Protein AF-A0A6M5Z6V8-F1 (afdb_monomer_lite)

Structure (mmCIF, N/CA/C/O backbone):
data_AF-A0A6M5Z6V8-F1
#
_entry.id   AF-A0A6M5Z6V8-F1
#
loop_
_atom_site.group_PDB
_atom_site.id
_atom_site.type_symbol
_atom_site.label_atom_id
_atom_site.label_alt_id
_atom_site.label_comp_id
_atom_site.label_asym_id
_atom_site.label_entity_id
_atom_site.label_seq_id
_atom_site.pdbx_PDB_ins_code
_atom_site.Cartn_x
_atom_site.Cartn_y
_atom_site.Cartn_z
_atom_site.occupancy
_atom_site.B_iso_or_equiv
_atom_site.auth_seq_id
_atom_site.auth_comp_id
_atom_site.auth_asym_id
_atom_site.auth_atom_id
_atom_site.pdbx_PDB_model_num
ATOM 1 N N . MET A 1 1 ? -12.551 23.964 15.555 1.00 52.28 1 MET A N 1
ATOM 2 C CA . MET A 1 1 ? -11.969 22.838 14.787 1.00 52.28 1 MET A CA 1
ATOM 3 C C . MET A 1 1 ? -12.098 21.562 15.613 1.00 52.28 1 MET A C 1
ATOM 5 O O . MET A 1 1 ? -11.663 21.562 16.757 1.00 52.28 1 MET A O 1
ATOM 9 N N . ALA A 1 2 ? -12.756 20.517 15.105 1.00 58.19 2 ALA A N 1
ATOM 10 C CA . ALA A 1 2 ? -12.961 19.274 15.855 1.00 58.19 2 ALA A CA 1
ATOM 11 C C . ALA A 1 2 ? -11.658 18.451 15.924 1.00 58.19 2 ALA A C 1
ATOM 13 O O . ALA A 1 2 ? -11.042 18.183 14.894 1.00 58.19 2 ALA A O 1
ATOM 14 N N . LYS A 1 3 ? -11.233 18.042 17.129 1.00 63.44 3 LYS A N 1
ATOM 15 C CA . LYS A 1 3 ? -10.062 17.166 17.320 1.00 63.44 3 LYS A CA 1
ATOM 16 C C . LYS A 1 3 ? -10.372 15.773 16.767 1.00 63.44 3 LYS A C 1
ATOM 18 O O . LYS A 1 3 ? -11.219 15.059 17.302 1.00 63.44 3 LYS A O 1
ATOM 23 N N . ARG A 1 4 ? -9.681 15.386 15.693 1.00 71.44 4 ARG A N 1
ATOM 24 C CA . ARG A 1 4 ? -9.769 14.051 15.090 1.00 71.44 4 ARG A CA 1
ATOM 25 C C . ARG A 1 4 ? -9.239 13.025 16.098 1.00 71.44 4 ARG A C 1
ATOM 27 O O . ARG A 1 4 ? -8.069 13.076 16.464 1.00 71.44 4 ARG A O 1
ATOM 34 N N . ARG A 1 5 ? -10.098 12.119 16.577 1.00 72.06 5 ARG A N 1
ATOM 35 C CA . ARG A 1 5 ? -9.682 11.024 17.466 1.00 72.06 5 ARG A CA 1
ATOM 36 C C . ARG A 1 5 ? -8.862 10.023 16.650 1.00 72.06 5 ARG A C 1
ATOM 38 O O . ARG A 1 5 ? -9.396 9.385 15.747 1.00 72.06 5 ARG A O 1
ATOM 45 N N . VAL A 1 6 ? -7.568 9.936 16.939 1.00 74.00 6 VAL A N 1
ATOM 46 C CA . VAL A 1 6 ? -6.676 8.899 16.406 1.00 74.00 6 VAL A CA 1
ATOM 47 C C . VAL A 1 6 ? -6.841 7.657 17.279 1.00 74.00 6 VAL A C 1
ATOM 49 O O . VAL A 1 6 ? -6.866 7.766 18.505 1.00 74.00 6 VAL A O 1
ATOM 52 N N . THR A 1 7 ? -7.006 6.487 16.666 1.00 79.81 7 THR A N 1
ATOM 53 C CA . THR A 1 7 ? -7.115 5.223 17.404 1.00 79.81 7 THR A CA 1
ATOM 54 C C . THR A 1 7 ? -5.761 4.914 18.056 1.00 79.81 7 THR A C 1
ATOM 56 O O . THR A 1 7 ? -4.737 5.017 17.372 1.00 79.81 7 THR A O 1
ATOM 59 N N . PRO A 1 8 ? -5.709 4.549 19.349 1.00 81.62 8 PRO A N 1
ATOM 60 C CA . PRO A 1 8 ? -4.455 4.164 19.991 1.00 81.62 8 PRO A CA 1
ATOM 61 C C . PRO A 1 8 ? -3.780 3.027 19.211 1.00 81.62 8 PRO A C 1
ATOM 63 O O . PRO A 1 8 ? -4.448 2.104 18.750 1.00 81.62 8 PRO A O 1
ATOM 66 N N . GLY A 1 9 ? -2.465 3.137 19.009 1.00 85.06 9 GLY A N 1
ATOM 67 C CA . GLY A 1 9 ? -1.683 2.196 18.198 1.00 85.06 9 GLY A CA 1
ATOM 68 C C . GLY A 1 9 ? -1.701 2.456 16.685 1.00 85.06 9 GLY A C 1
ATOM 69 O O . GLY A 1 9 ? -1.113 1.677 15.942 1.00 85.06 9 GLY A O 1
ATOM 70 N N . THR A 1 10 ? -2.336 3.533 16.204 1.00 83.75 10 THR A N 1
ATOM 71 C CA . THR A 1 10 ? -2.299 3.901 14.775 1.00 83.75 10 THR A CA 1
ATOM 72 C C . THR A 1 10 ? -1.306 5.029 14.495 1.00 83.75 10 THR A C 1
ATOM 74 O O . THR A 1 10 ? -1.292 6.044 15.188 1.00 83.75 10 THR A O 1
ATOM 77 N N . GLY A 1 11 ? -0.479 4.845 13.462 1.00 86.12 11 GLY A N 1
ATOM 78 C CA . GLY A 1 11 ? 0.392 5.877 12.895 1.00 86.12 11 GLY A CA 1
ATOM 79 C C . GLY A 1 11 ? -0.209 6.493 11.629 1.00 86.12 11 GLY A C 1
ATOM 80 O O . GLY A 1 11 ? -1.004 5.855 10.935 1.00 86.12 11 GLY A O 1
ATOM 81 N N . GLN A 1 12 ? 0.165 7.737 11.320 1.00 86.06 12 GLN A N 1
ATOM 82 C CA . GLN A 1 12 ? -0.157 8.353 10.032 1.00 86.06 12 GLN A CA 1
ATOM 83 C C . GLN A 1 12 ? 0.931 8.010 9.015 1.00 86.06 12 GLN A C 1
ATOM 85 O O . GLN A 1 12 ? 2.114 8.199 9.278 1.00 86.06 12 GLN A O 1
ATOM 90 N N . LEU A 1 13 ? 0.506 7.548 7.842 1.00 87.00 13 LEU A N 1
ATOM 91 C CA . LEU A 1 13 ? 1.373 7.275 6.707 1.00 87.00 13 LEU A CA 1
ATOM 92 C C . LEU A 1 13 ? 1.065 8.296 5.608 1.00 87.00 13 LEU A C 1
ATOM 94 O O . LEU A 1 13 ? -0.056 8.335 5.100 1.00 87.00 13 LEU A O 1
ATOM 98 N N . ASN A 1 14 ? 2.046 9.136 5.282 1.00 90.62 14 ASN A N 1
ATOM 99 C CA . ASN A 1 14 ? 1.974 10.082 4.170 1.00 90.62 14 ASN A CA 1
ATOM 100 C C . ASN A 1 14 ? 2.797 9.518 3.012 1.00 90.62 14 ASN A C 1
ATOM 102 O O . ASN A 1 14 ? 3.957 9.165 3.210 1.00 90.62 14 ASN A O 1
ATOM 106 N N . LEU A 1 15 ? 2.191 9.406 1.833 1.00 89.06 15 LEU A N 1
ATOM 107 C CA . LEU A 1 15 ? 2.815 8.838 0.641 1.00 89.06 15 LEU A CA 1
ATOM 108 C C . LEU A 1 15 ? 2.413 9.654 -0.578 1.00 89.06 15 LEU A C 1
ATOM 110 O O . LEU A 1 15 ? 1.276 10.122 -0.670 1.00 89.06 15 LEU A O 1
ATOM 114 N N . GLU A 1 16 ? 3.328 9.729 -1.530 1.00 94.00 16 GLU A N 1
ATOM 115 C CA . GLU A 1 16 ? 3.049 10.189 -2.881 1.00 94.00 16 GLU A CA 1
ATOM 116 C C . GLU A 1 16 ? 2.947 8.964 -3.786 1.00 94.00 16 GLU A C 1
ATOM 118 O O . GLU A 1 16 ? 3.790 8.068 -3.747 1.00 94.00 16 GLU A O 1
ATOM 123 N N . ILE A 1 17 ? 1.865 8.890 -4.555 1.00 92.94 17 ILE A N 1
ATOM 124 C CA . ILE A 1 17 ? 1.577 7.777 -5.458 1.00 92.94 17 ILE A CA 1
ATOM 125 C C . ILE A 1 17 ? 1.240 8.382 -6.814 1.00 92.94 17 ILE A C 1
ATOM 127 O O . ILE A 1 17 ? 0.524 9.382 -6.886 1.00 92.94 17 ILE A O 1
ATOM 131 N N . GLU A 1 18 ? 1.737 7.763 -7.882 1.00 96.94 18 GLU A N 1
ATOM 132 C CA . GLU A 1 18 ? 1.395 8.138 -9.250 1.00 96.94 18 GLU A CA 1
ATOM 133 C C . GLU A 1 18 ? -0.131 8.168 -9.447 1.00 96.94 18 GLU A C 1
ATOM 135 O O . GLU A 1 18 ? -0.857 7.265 -9.018 1.00 96.94 18 GLU A O 1
ATOM 140 N N . THR A 1 19 ? -0.628 9.207 -10.117 1.00 95.75 19 THR A N 1
ATOM 141 C CA . THR A 1 19 ? -2.066 9.460 -10.296 1.00 95.75 19 THR A CA 1
ATOM 142 C C . THR A 1 19 ? -2.780 8.309 -10.999 1.00 95.75 19 THR A C 1
ATOM 144 O O . THR A 1 19 ? -3.845 7.883 -10.556 1.00 95.75 19 THR A O 1
ATOM 147 N N . VAL A 1 20 ? -2.155 7.732 -12.028 1.00 97.19 20 VAL A N 1
ATOM 148 C CA . VAL A 1 20 ? -2.693 6.582 -12.770 1.00 97.19 20 VAL A CA 1
ATOM 149 C C . VAL A 1 20 ? -2.884 5.373 -11.852 1.00 97.19 20 VAL A C 1
ATOM 151 O O . VAL A 1 20 ? -3.905 4.683 -11.915 1.00 97.19 20 VAL A O 1
ATOM 154 N N . LEU A 1 21 ? -1.920 5.118 -10.965 1.00 95.69 21 LEU A N 1
ATOM 155 C CA . LEU A 1 21 ? -2.003 4.022 -10.006 1.00 95.69 21 LEU A CA 1
ATOM 156 C C . LEU A 1 21 ? -3.073 4.294 -8.942 1.00 95.69 21 LEU A C 1
ATOM 158 O O . LEU A 1 21 ? -3.814 3.382 -8.570 1.00 95.69 21 LEU A O 1
ATOM 162 N N . LEU A 1 22 ? -3.200 5.545 -8.494 1.00 94.56 22 LEU A N 1
ATOM 163 C CA . LEU A 1 22 ? -4.240 5.953 -7.553 1.00 94.56 22 LEU A CA 1
ATOM 164 C C . LEU A 1 22 ? -5.648 5.739 -8.128 1.00 94.56 22 LEU A C 1
ATOM 166 O O . LEU A 1 22 ? -6.534 5.269 -7.410 1.00 94.56 22 LEU A O 1
ATOM 170 N N . ASP A 1 23 ? -5.863 6.033 -9.408 1.00 96.50 23 ASP A N 1
ATOM 171 C CA . ASP A 1 23 ? -7.159 5.824 -10.060 1.00 96.50 23 ASP A CA 1
ATOM 172 C C . ASP A 1 23 ? -7.495 4.339 -10.217 1.00 96.50 23 ASP A C 1
ATOM 174 O O . ASP A 1 23 ? -8.625 3.926 -9.936 1.00 96.50 23 ASP A O 1
ATOM 178 N N . ARG A 1 24 ? -6.503 3.504 -10.544 1.00 95.88 24 ARG A N 1
ATOM 179 C CA . ARG A 1 24 ? -6.670 2.041 -10.536 1.00 95.88 24 ARG A CA 1
ATOM 180 C C . ARG A 1 24 ? -7.007 1.515 -9.143 1.00 95.88 24 ARG A C 1
ATOM 182 O O . ARG A 1 24 ? -7.907 0.693 -9.000 1.00 95.88 24 ARG A O 1
ATOM 189 N N . LEU A 1 25 ? -6.333 2.017 -8.110 1.00 94.56 25 LEU A N 1
ATOM 190 C CA . LEU A 1 25 ? -6.588 1.639 -6.720 1.00 94.56 25 LEU A CA 1
ATOM 191 C C . LEU A 1 25 ? -7.998 2.046 -6.263 1.00 94.56 25 LEU A C 1
ATOM 193 O O . LEU A 1 25 ? -8.665 1.297 -5.546 1.00 94.56 25 LEU A O 1
ATOM 197 N N . ARG A 1 26 ? -8.475 3.216 -6.703 1.00 94.69 26 ARG A N 1
ATOM 198 C CA . ARG A 1 26 ? -9.850 3.687 -6.468 1.00 94.69 26 ARG A CA 1
ATOM 199 C C . ARG A 1 26 ? -10.882 2.794 -7.143 1.00 94.69 26 ARG A C 1
ATOM 201 O O . ARG A 1 26 ? -11.867 2.446 -6.494 1.00 94.69 26 ARG A O 1
ATOM 208 N N . ALA A 1 27 ? -10.666 2.437 -8.409 1.00 95.69 27 ALA A N 1
ATOM 209 C CA . ALA A 1 27 ? -11.543 1.526 -9.139 1.00 95.69 27 ALA A CA 1
ATOM 210 C C . ALA A 1 27 ? -11.596 0.155 -8.449 1.00 95.69 27 ALA A C 1
ATOM 212 O O . ALA A 1 27 ? -12.674 -0.300 -8.082 1.00 95.69 27 ALA A O 1
ATOM 213 N N .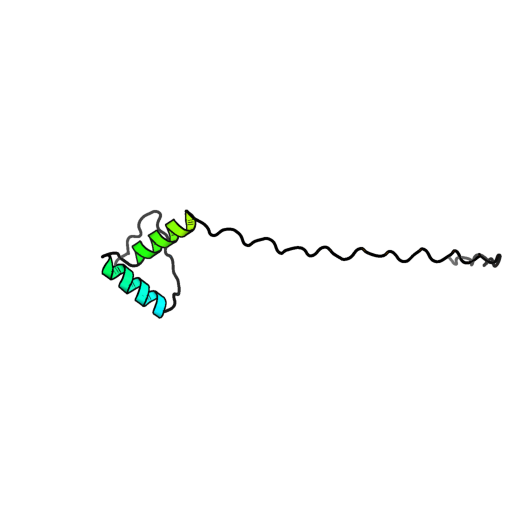 PHE A 1 28 ? -10.431 -0.413 -8.125 1.00 95.12 28 PHE A N 1
ATOM 214 C CA . PHE A 1 28 ? -10.324 -1.688 -7.415 1.00 95.12 28 PHE A CA 1
ATOM 215 C C . PHE A 1 28 ? -11.073 -1.692 -6.074 1.00 95.12 28 PHE A C 1
ATOM 217 O O . PHE A 1 28 ? -11.787 -2.643 -5.756 1.00 95.12 28 PHE A O 1
ATOM 224 N N . GLY A 1 29 ? -10.933 -0.625 -5.280 1.00 95.00 29 GLY A N 1
ATOM 225 C CA . GLY A 1 29 ? -11.671 -0.487 -4.024 1.00 95.00 29 GLY A CA 1
ATOM 226 C C . GLY A 1 29 ? -13.182 -0.401 -4.247 1.00 95.00 29 GLY A C 1
ATOM 227 O O . GLY A 1 29 ? -13.943 -1.071 -3.552 1.00 95.00 29 GLY A O 1
ATOM 228 N N . ARG A 1 30 ? -13.624 0.372 -5.248 1.00 94.75 30 ARG A N 1
ATOM 229 C CA . ARG A 1 30 ? -15.046 0.537 -5.582 1.00 94.75 30 ARG A CA 1
ATOM 230 C C . ARG A 1 30 ? -15.695 -0.785 -5.982 1.00 94.75 30 ARG A C 1
ATOM 232 O O . ARG A 1 30 ? -16.757 -1.097 -5.452 1.00 94.75 30 ARG A O 1
ATOM 239 N N . ASP A 1 31 ? -15.041 -1.561 -6.840 1.00 94.94 31 ASP A N 1
ATOM 240 C CA . ASP A 1 31 ? -15.569 -2.837 -7.340 1.00 94.94 31 ASP A CA 1
ATOM 241 C C . ASP A 1 31 ? -15.775 -3.861 -6.214 1.00 94.94 31 ASP A C 1
ATOM 243 O O . ASP A 1 31 ? -16.646 -4.724 -6.294 1.00 94.94 31 ASP A O 1
ATOM 247 N N . ARG A 1 32 ? -14.996 -3.745 -5.131 1.00 92.69 32 ARG A N 1
ATOM 248 C CA . ARG A 1 32 ? -15.039 -4.646 -3.969 1.00 92.69 32 ARG A CA 1
ATOM 249 C C . ARG A 1 32 ? -15.780 -4.055 -2.764 1.00 92.69 32 ARG A C 1
ATOM 251 O O . ARG A 1 32 ? -15.870 -4.710 -1.731 1.00 92.69 32 ARG A O 1
ATOM 258 N N . GLY A 1 33 ? -16.289 -2.824 -2.865 1.00 93.56 33 GLY A N 1
ATOM 259 C CA . GLY A 1 33 ? -16.901 -2.105 -1.740 1.00 93.56 33 GLY A CA 1
ATOM 260 C C . GLY A 1 33 ? -15.920 -1.765 -0.606 1.00 93.56 33 GLY A C 1
ATOM 261 O O . GLY A 1 33 ? -16.337 -1.480 0.517 1.00 93.56 33 GLY A O 1
ATOM 262 N N . GLU A 1 34 ? -14.614 -1.787 -0.877 1.00 93.12 34 GLU A N 1
ATOM 263 C CA . GLU A 1 34 ? -13.551 -1.560 0.101 1.00 93.12 34 GLU A CA 1
ATOM 264 C C . GLU A 1 34 ? -13.011 -0.121 0.021 1.00 93.12 34 GLU A C 1
ATOM 266 O O . GLU A 1 34 ? -12.888 0.491 -1.042 1.00 93.12 34 GLU A O 1
ATOM 271 N N . LYS A 1 35 ? -12.625 0.444 1.171 1.00 92.50 35 LYS A N 1
ATOM 272 C CA . LYS A 1 35 ? -11.943 1.747 1.211 1.00 92.50 35 LYS A CA 1
ATOM 273 C C . LYS A 1 35 ? -10.484 1.583 0.795 1.00 92.50 35 LYS A C 1
ATOM 275 O O . LYS A 1 35 ? -9.831 0.640 1.226 1.00 92.50 35 LYS A O 1
ATOM 280 N N . ILE A 1 36 ? -9.932 2.583 0.103 1.00 91.38 36 ILE A N 1
ATOM 281 C CA . ILE A 1 36 ? -8.510 2.632 -0.301 1.00 91.38 36 ILE A CA 1
ATOM 282 C C . ILE A 1 36 ? -7.573 2.290 0.864 1.00 91.38 36 ILE A C 1
ATOM 284 O O . ILE A 1 36 ? -6.668 1.482 0.709 1.00 91.38 36 ILE A O 1
ATOM 288 N N . ARG A 1 37 ? -7.828 2.856 2.054 1.00 90.00 37 ARG A N 1
ATOM 289 C CA . ARG A 1 37 ? -7.045 2.566 3.265 1.00 90.00 37 ARG A CA 1
ATOM 290 C C . ARG A 1 37 ? -6.972 1.065 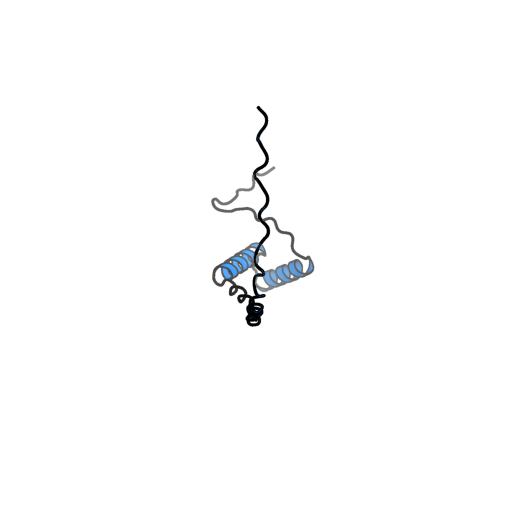3.563 1.00 90.00 37 ARG A C 1
ATOM 292 O O . ARG A 1 37 ? -5.896 0.574 3.866 1.00 90.00 37 ARG A O 1
ATOM 299 N N . HIS A 1 38 ? -8.100 0.363 3.474 1.00 91.69 38 HIS A N 1
ATOM 300 C CA . HIS A 1 38 ? -8.166 -1.069 3.753 1.00 91.69 38 HIS A CA 1
ATOM 301 C C . HIS A 1 38 ? -7.395 -1.876 2.706 1.00 91.69 38 HIS A C 1
ATOM 303 O O . HIS A 1 38 ? -6.626 -2.764 3.060 1.00 91.69 38 HIS A O 1
ATOM 309 N N . VAL A 1 39 ? -7.531 -1.510 1.428 1.00 93.12 39 VAL A N 1
ATOM 310 C CA . VAL A 1 39 ? -6.788 -2.151 0.334 1.00 93.12 39 VAL A CA 1
ATOM 311 C C . VAL A 1 39 ? -5.278 -1.997 0.533 1.00 93.12 39 VAL A C 1
ATOM 313 O O . VAL A 1 39 ? -4.543 -2.976 0.423 1.00 93.12 39 VAL A O 1
ATOM 316 N N . VAL A 1 40 ? -4.812 -0.789 0.868 1.00 93.19 40 VAL A N 1
ATOM 317 C CA . VAL A 1 40 ? -3.386 -0.511 1.116 1.00 93.19 40 VAL A CA 1
ATOM 318 C C . VAL A 1 40 ? -2.880 -1.273 2.340 1.00 93.19 40 VAL A C 1
ATOM 320 O O . VAL A 1 40 ? -1.817 -1.880 2.281 1.00 93.19 40 VAL A O 1
ATOM 323 N N . GLU A 1 41 ? -3.643 -1.298 3.431 1.00 92.31 41 GLU A N 1
ATOM 324 C CA . GLU A 1 41 ? -3.287 -2.038 4.647 1.00 92.31 41 GLU A CA 1
ATOM 325 C C . GLU A 1 41 ? -3.154 -3.545 4.379 1.00 92.31 41 GLU A C 1
ATOM 327 O O . GLU A 1 41 ? -2.164 -4.167 4.768 1.00 92.31 41 GLU A O 1
ATOM 332 N N . MET A 1 42 ? -4.097 -4.122 3.631 1.00 91.94 42 MET A N 1
ATOM 333 C CA . MET A 1 42 ? -4.043 -5.526 3.222 1.00 91.94 42 MET A CA 1
ATOM 334 C C . MET A 1 42 ? -2.873 -5.818 2.282 1.00 91.94 42 MET A C 1
ATOM 336 O O . MET A 1 42 ? -2.242 -6.869 2.402 1.00 91.94 42 MET A O 1
ATOM 340 N N . ALA A 1 43 ? -2.568 -4.908 1.356 1.00 91.31 43 ALA A N 1
ATOM 341 C CA . ALA A 1 43 ? -1.426 -5.047 0.460 1.00 91.31 43 ALA A CA 1
ATOM 342 C C . ALA A 1 43 ? -0.099 -5.020 1.233 1.00 91.31 43 ALA A C 1
ATOM 344 O O . ALA A 1 43 ? 0.741 -5.893 1.020 1.00 91.31 43 ALA A O 1
ATOM 345 N N . LEU A 1 44 ? 0.061 -4.079 2.170 1.00 92.12 44 LEU A N 1
ATOM 346 C CA . LEU A 1 44 ? 1.244 -3.987 3.030 1.00 92.12 44 LEU A CA 1
ATOM 347 C C . LEU A 1 44 ? 1.410 -5.238 3.893 1.00 92.12 44 LEU A C 1
ATOM 349 O O . LEU A 1 44 ? 2.506 -5.788 3.961 1.00 92.12 44 LEU A O 1
ATOM 353 N N . ARG A 1 45 ? 0.321 -5.736 4.488 1.00 92.38 45 ARG A N 1
ATOM 354 C CA . ARG A 1 45 ? 0.349 -6.969 5.281 1.00 92.38 45 ARG A CA 1
ATOM 355 C C . ARG A 1 45 ? 0.809 -8.166 4.450 1.00 92.38 45 ARG A C 1
ATOM 357 O O . ARG A 1 45 ? 1.748 -8.846 4.839 1.00 92.38 45 ARG A O 1
ATOM 364 N N . ARG A 1 46 ? 0.223 -8.368 3.264 1.00 91.75 46 ARG A N 1
ATOM 365 C CA . ARG A 1 46 ? 0.628 -9.447 2.344 1.00 91.75 46 ARG A CA 1
ATOM 366 C C . ARG A 1 46 ? 2.090 -9.333 1.916 1.00 91.75 46 ARG A C 1
ATOM 368 O O . ARG A 1 46 ? 2.755 -10.351 1.773 1.00 91.75 46 ARG A O 1
ATOM 375 N N . HIS A 1 47 ? 2.574 -8.110 1.703 1.00 89.94 47 HIS A N 1
ATOM 376 C CA . HIS A 1 47 ? 3.966 -7.865 1.338 1.00 89.94 47 HIS A CA 1
ATOM 377 C C . HIS A 1 47 ? 4.936 -8.217 2.475 1.00 89.94 47 HIS A C 1
ATOM 379 O O . HIS A 1 47 ? 6.016 -8.735 2.214 1.00 89.94 47 HIS A O 1
ATOM 385 N N . MET A 1 48 ? 4.544 -7.971 3.728 1.00 90.38 48 MET A N 1
ATOM 386 C 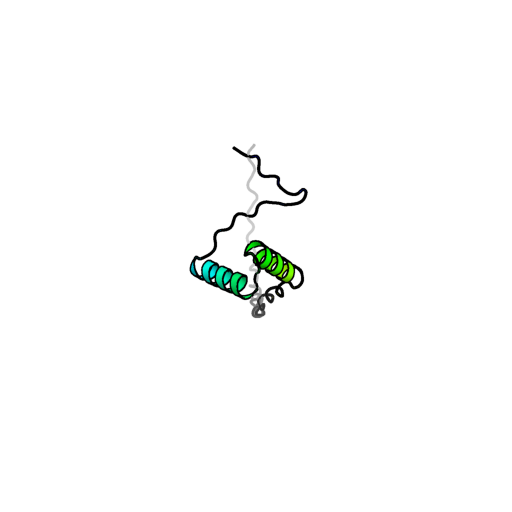CA . MET A 1 48 ? 5.338 -8.347 4.900 1.00 90.38 48 MET A CA 1
ATOM 387 C C . MET A 1 48 ? 5.273 -9.847 5.210 1.00 90.38 48 MET A C 1
ATOM 389 O O . MET A 1 48 ? 6.283 -10.417 5.610 1.00 90.38 48 MET A O 1
ATOM 393 N N . ASP A 1 49 ? 4.119 -10.487 5.002 1.00 91.25 49 ASP A N 1
ATOM 394 C CA . ASP A 1 49 ? 3.940 -11.927 5.235 1.00 91.25 49 ASP A CA 1
ATOM 395 C C . ASP A 1 49 ? 4.696 -12.784 4.202 1.00 91.25 49 ASP A C 1
ATOM 397 O O . ASP A 1 49 ? 5.113 -13.901 4.504 1.00 91.25 49 ASP A O 1
ATOM 401 N N . ASN A 1 50 ? 4.883 -12.272 2.982 1.00 88.75 50 ASN A N 1
ATOM 402 C CA . ASN A 1 50 ? 5.615 -12.948 1.914 1.00 88.75 50 ASN A CA 1
ATOM 403 C C . ASN A 1 50 ? 6.631 -11.991 1.266 1.00 88.75 50 ASN A C 1
ATOM 405 O O . ASN A 1 50 ? 6.359 -11.443 0.188 1.00 88.75 50 ASN A O 1
ATOM 409 N N . PRO A 1 51 ? 7.779 -11.747 1.925 1.00 82.38 51 PRO A N 1
ATOM 410 C CA . PRO A 1 51 ? 8.778 -10.834 1.401 1.00 82.38 51 PRO A CA 1
ATOM 411 C C . PRO A 1 51 ? 9.373 -11.385 0.096 1.00 82.38 51 PRO A C 1
ATOM 413 O O . PRO A 1 51 ? 9.551 -12.599 -0.046 1.00 82.38 51 PRO A O 1
ATOM 416 N N . PRO A 1 52 ? 9.705 -10.512 -0.871 1.00 77.62 52 PRO A N 1
ATOM 417 C CA . PRO A 1 52 ? 10.378 -10.943 -2.087 1.00 77.62 52 PRO A CA 1
ATOM 418 C C . PRO A 1 52 ? 11.707 -11.639 -1.745 1.00 77.62 52 PRO A C 1
ATOM 420 O O . PRO A 1 52 ? 12.379 -11.235 -0.789 1.00 77.62 52 PRO A O 1
ATOM 423 N N . PRO A 1 53 ? 12.109 -12.676 -2.508 1.00 80.06 53 PRO A N 1
ATOM 424 C CA . PRO A 1 53 ? 13.378 -13.346 -2.275 1.00 80.06 53 PRO A CA 1
ATOM 425 C C . PRO A 1 53 ? 14.526 -12.337 -2.402 1.00 80.06 53 PRO A C 1
ATOM 427 O O . PRO A 1 53 ? 14.459 -11.437 -3.249 1.00 80.06 53 PRO A O 1
ATOM 430 N N . PRO A 1 54 ? 15.582 -12.469 -1.583 1.00 82.31 54 PRO A N 1
ATOM 431 C CA . PRO A 1 54 ? 16.728 -11.583 -1.679 1.00 82.31 54 PRO A CA 1
ATOM 432 C C . PRO A 1 54 ? 17.340 -11.661 -3.086 1.00 82.31 54 PRO A C 1
ATOM 434 O O . PRO A 1 54 ? 17.293 -12.721 -3.724 1.00 82.31 54 PRO A O 1
ATOM 437 N N . PRO A 1 55 ? 17.921 -10.557 -3.589 1.00 84.12 55 PRO A N 1
ATOM 438 C CA . PRO A 1 55 ? 18.627 -10.580 -4.860 1.00 84.12 55 PRO A CA 1
ATOM 439 C C . PRO A 1 55 ? 19.718 -11.653 -4.818 1.00 84.12 55 PRO A C 1
ATOM 441 O O . PRO A 1 55 ? 20.399 -11.824 -3.803 1.00 84.12 55 PRO A O 1
ATOM 444 N N . LYS A 1 56 ? 19.875 -12.398 -5.920 1.00 83.00 56 LYS A N 1
ATOM 445 C CA . LYS A 1 56 ? 20.954 -13.385 -6.025 1.00 83.00 56 LYS A CA 1
ATOM 446 C C . LYS A 1 56 ? 22.297 -12.670 -5.829 1.00 83.00 56 LYS A C 1
ATOM 448 O O . LYS A 1 56 ? 22.463 -11.574 -6.373 1.00 83.00 56 LYS A O 1
ATOM 453 N N . PRO A 1 57 ? 23.247 -13.268 -5.090 1.00 82.62 57 PRO A N 1
ATOM 454 C CA . PRO A 1 57 ? 24.600 -12.742 -5.028 1.00 82.62 57 PRO A CA 1
ATOM 455 C C . PRO A 1 57 ? 25.148 -12.558 -6.449 1.00 82.62 57 PRO A C 1
ATOM 457 O O . PRO A 1 57 ? 24.856 -13.395 -7.311 1.00 82.62 57 PRO A O 1
ATOM 460 N N . PRO A 1 58 ? 25.919 -11.490 -6.709 1.00 81.94 58 PRO A N 1
ATOM 461 C CA . PRO A 1 58 ? 26.614 -11.358 -7.978 1.00 81.94 58 PRO A CA 1
ATOM 462 C C . PRO A 1 58 ? 27.495 -12.592 -8.198 1.00 81.94 58 PRO A C 1
ATOM 464 O O . PRO A 1 58 ? 28.194 -13.041 -7.289 1.00 81.94 58 PRO A O 1
ATOM 467 N N . GLU A 1 59 ? 27.428 -13.152 -9.402 1.00 80.56 59 GLU A N 1
ATOM 468 C CA . GLU A 1 59 ? 28.255 -14.282 -9.804 1.00 80.56 59 GLU A CA 1
ATOM 469 C C . GLU A 1 59 ? 29.711 -13.807 -9.847 1.00 80.56 59 GLU A C 1
ATOM 471 O O . GLU A 1 59 ? 30.096 -12.987 -10.683 1.00 80.56 59 GLU A O 1
ATOM 476 N N . VAL A 1 60 ? 30.513 -14.245 -8.875 1.00 78.06 60 VAL A N 1
ATOM 477 C CA . VAL A 1 60 ? 31.934 -13.903 -8.830 1.00 78.06 60 VAL A CA 1
ATOM 478 C C . VAL A 1 60 ? 32.616 -14.705 -9.928 1.00 78.06 60 VAL A C 1
ATOM 480 O O . VAL A 1 60 ? 32.830 -15.908 -9.784 1.00 78.06 60 VAL A O 1
ATOM 483 N N . VAL A 1 61 ? 32.948 -14.045 -11.036 1.00 79.56 61 VAL A N 1
ATOM 484 C CA . VAL A 1 61 ? 33.811 -14.635 -12.061 1.00 79.56 61 VAL A CA 1
ATOM 485 C C . VAL A 1 61 ? 35.159 -14.942 -11.397 1.00 79.56 61 VAL A C 1
ATOM 487 O O . VAL A 1 61 ? 35.757 -14.028 -10.818 1.00 79.56 61 VAL A O 1
ATOM 490 N N . PRO A 1 62 ? 35.647 -16.197 -11.422 1.00 79.88 62 PRO A N 1
ATOM 491 C CA . PRO A 1 62 ? 36.939 -16.523 -10.841 1.00 79.88 62 PRO A CA 1
ATOM 492 C C . PRO A 1 62 ? 38.025 -15.694 -11.529 1.00 79.88 62 PRO A C 1
ATOM 494 O O . PRO A 1 62 ? 38.122 -15.666 -12.757 1.00 79.88 62 PRO A O 1
ATOM 497 N N . LEU A 1 63 ? 38.825 -14.990 -10.724 1.00 78.00 63 LEU A N 1
ATOM 498 C CA . LEU A 1 63 ? 39.966 -14.232 -11.225 1.00 78.00 63 LEU A CA 1
ATOM 499 C C . LEU A 1 63 ? 40.923 -15.188 -11.955 1.00 78.00 63 LEU A C 1
ATOM 501 O O . LEU A 1 63 ? 41.133 -16.311 -11.483 1.00 78.00 63 LEU A O 1
ATOM 505 N N . PRO A 1 64 ? 41.511 -14.768 -13.091 1.00 80.75 64 PRO A N 1
ATOM 506 C CA . PRO A 1 64 ? 42.505 -15.579 -13.775 1.00 80.75 64 PRO A CA 1
ATOM 507 C C . PRO A 1 64 ? 43.671 -15.890 -12.822 1.00 80.75 64 PRO A C 1
ATOM 509 O O . PRO A 1 64 ? 44.018 -15.052 -11.981 1.00 80.75 64 PRO A O 1
ATOM 512 N N . PRO A 1 65 ? 44.284 -17.082 -12.930 1.00 79.62 65 PRO A N 1
ATOM 513 C CA . PRO A 1 65 ? 45.417 -17.451 -12.096 1.00 79.62 65 PRO A CA 1
ATOM 514 C C . PRO A 1 65 ? 46.535 -16.421 -12.263 1.00 79.62 65 PRO A C 1
ATOM 516 O O . PRO A 1 65 ? 46.965 -16.122 -13.377 1.00 79.62 65 PRO A O 1
ATOM 519 N N . VAL A 1 66 ? 47.003 -15.876 -11.140 1.00 73.31 66 VAL A N 1
ATOM 520 C CA . VAL A 1 66 ? 48.150 -14.970 -11.114 1.00 73.31 66 VAL A CA 1
ATOM 521 C C . VAL A 1 66 ? 49.376 -15.788 -11.509 1.00 73.31 66 VAL A C 1
ATOM 523 O O . VAL A 1 66 ? 49.908 -16.558 -10.711 1.00 73.31 66 VAL A O 1
ATOM 526 N N . THR A 1 67 ? 49.827 -15.655 -12.754 1.00 69.81 67 THR A N 1
ATOM 527 C CA . THR A 1 67 ? 51.150 -16.137 -13.149 1.00 69.81 67 THR A CA 1
ATOM 528 C C . THR A 1 67 ? 52.183 -15.268 -12.446 1.00 69.81 67 THR A C 1
ATOM 530 O O . THR A 1 67 ? 52.469 -14.155 -12.888 1.00 69.81 67 THR A O 1
ATOM 533 N N . SER A 1 68 ? 52.722 -15.760 -11.329 1.00 66.38 68 SER A N 1
ATOM 534 C CA . SER A 1 68 ? 53.928 -15.194 -10.729 1.00 66.38 68 SER A CA 1
ATOM 535 C C . SER A 1 68 ? 55.035 -15.194 -11.786 1.00 66.38 68 SER A C 1
ATOM 537 O O . SER A 1 68 ? 55.320 -16.259 -12.343 1.00 66.38 68 SER A O 1
ATOM 539 N N . PRO A 1 69 ? 55.665 -14.046 -12.098 1.00 64.12 69 PRO A N 1
ATOM 540 C CA . PRO A 1 69 ? 56.833 -14.053 -12.960 1.00 64.12 69 PRO A CA 1
ATOM 541 C C . PRO A 1 69 ? 57.905 -14.926 -12.303 1.00 64.12 69 PRO A C 1
ATOM 543 O O . PRO A 1 69 ? 58.166 -14.812 -11.103 1.00 64.12 69 PRO A O 1
ATOM 546 N N . ALA A 1 70 ? 58.477 -15.836 -13.093 1.00 63.50 70 ALA A N 1
ATOM 547 C CA . ALA A 1 70 ? 59.567 -16.700 -12.666 1.00 63.50 70 ALA A CA 1
ATOM 548 C C . ALA A 1 70 ? 60.668 -15.855 -11.998 1.00 63.50 70 ALA A C 1
ATOM 550 O O . ALA A 1 70 ? 60.964 -14.761 -12.491 1.00 63.50 70 ALA A O 1
ATOM 551 N N . PRO A 1 71 ? 61.272 -16.320 -10.888 1.00 57.03 71 PRO A N 1
ATOM 552 C CA . PRO A 1 71 ? 62.353 -15.584 -10.255 1.00 57.03 71 PRO A CA 1
ATOM 553 C C . PRO A 1 71 ? 63.466 -15.380 -11.283 1.00 57.03 71 PRO A C 1
ATOM 555 O O . PRO A 1 71 ? 63.977 -16.340 -11.861 1.00 57.03 71 PRO A O 1
ATOM 558 N N . ALA A 1 72 ? 63.790 -14.111 -11.540 1.00 56.03 72 ALA A N 1
ATOM 559 C CA . ALA A 1 72 ? 64.890 -13.733 -12.406 1.00 56.03 72 ALA A CA 1
ATOM 560 C C . ALA A 1 72 ? 66.148 -14.470 -11.940 1.00 56.03 72 ALA A C 1
ATOM 562 O O . ALA A 1 72 ? 66.514 -14.408 -10.764 1.00 56.03 72 ALA A O 1
ATOM 563 N N . ALA A 1 73 ? 66.762 -15.199 -12.871 1.00 52.75 73 ALA A N 1
ATOM 564 C CA . ALA A 1 73 ? 67.993 -15.925 -12.643 1.00 52.75 73 ALA A CA 1
ATOM 565 C C . ALA A 1 73 ? 69.013 -15.013 -11.954 1.00 52.75 73 ALA A C 1
ATOM 567 O O . ALA A 1 73 ? 69.261 -13.880 -12.368 1.00 52.75 73 ALA A O 1
ATOM 568 N N . THR A 1 74 ? 69.564 -15.535 -10.868 1.00 52.66 74 THR A N 1
ATOM 569 C CA . THR A 1 74 ? 70.562 -14.925 -10.005 1.00 52.66 74 THR A CA 1
ATOM 570 C C . THR A 1 74 ? 71.712 -14.380 -10.852 1.00 52.66 74 THR A C 1
ATOM 572 O O . THR A 1 74 ? 72.500 -15.144 -11.406 1.00 52.66 74 THR A O 1
ATOM 575 N N . ALA A 1 75 ? 71.818 -13.055 -10.970 1.00 53.53 75 ALA A N 1
ATOM 576 C CA . ALA A 1 75 ? 73.003 -12.434 -11.547 1.00 53.53 75 ALA A CA 1
ATOM 577 C C . ALA A 1 75 ? 74.213 -12.747 -10.640 1.00 53.53 75 ALA A C 1
ATOM 579 O O . ALA A 1 75 ? 74.114 -12.578 -9.418 1.00 53.53 75 ALA A O 1
ATOM 580 N N . PRO A 1 76 ? 75.351 -13.212 -11.186 1.00 47.66 76 PRO A N 1
ATOM 581 C CA . PRO A 1 76 ? 76.536 -13.482 -1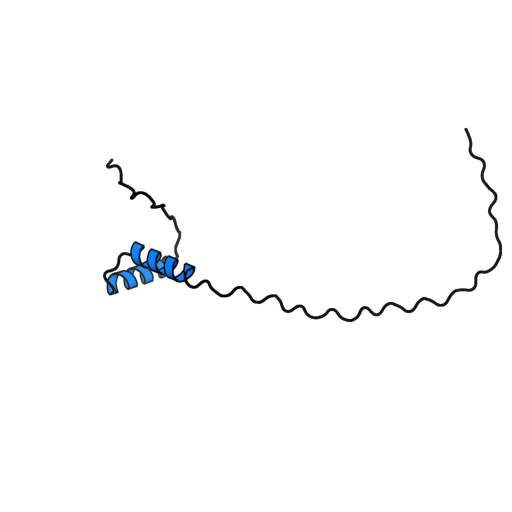0.386 1.00 47.66 76 PRO A CA 1
ATOM 582 C C . PRO A 1 76 ? 77.065 -12.178 -9.779 1.00 47.66 76 PRO A C 1
ATOM 584 O O . PRO A 1 76 ? 77.365 -11.212 -10.479 1.00 47.66 76 PRO A O 1
ATOM 587 N N . ARG A 1 77 ? 77.174 -12.153 -8.447 1.00 52.97 77 ARG A N 1
ATOM 588 C CA . ARG A 1 77 ? 77.831 -11.081 -7.691 1.00 52.97 77 ARG A CA 1
ATOM 589 C C . ARG A 1 77 ? 79.308 -11.020 -8.091 1.00 52.97 77 ARG A C 1
ATOM 591 O O . ARG A 1 77 ? 80.058 -11.949 -7.803 1.00 52.97 77 ARG A O 1
ATOM 598 N N . ALA A 1 78 ? 79.727 -9.915 -8.699 1.00 50.50 78 ALA A N 1
ATOM 599 C CA . ALA A 1 78 ? 81.139 -9.561 -8.796 1.00 50.50 78 ALA A CA 1
ATOM 600 C C . ALA A 1 78 ? 81.657 -9.099 -7.413 1.00 50.50 78 ALA A C 1
ATOM 602 O O . ALA A 1 78 ? 80.929 -8.406 -6.692 1.00 50.50 78 ALA A O 1
ATOM 603 N N . PRO A 1 79 ? 82.879 -9.486 -7.006 1.00 48.72 79 PRO A N 1
ATOM 604 C CA . PRO A 1 79 ? 83.423 -9.151 -5.699 1.00 48.72 79 PRO A CA 1
ATOM 605 C C . PRO A 1 79 ? 84.066 -7.759 -5.695 1.00 48.72 79 PRO A C 1
ATOM 607 O O . PRO A 1 79 ? 84.838 -7.417 -6.583 1.00 48.72 79 PRO A O 1
ATOM 610 N N . GLY A 1 80 ? 83.811 -7.011 -4.621 1.00 54.84 80 GLY A N 1
ATOM 611 C CA . GLY A 1 80 ? 84.707 -5.960 -4.143 1.00 54.84 80 GLY A CA 1
ATOM 612 C C . GLY A 1 80 ? 84.414 -4.547 -4.638 1.00 54.84 80 GLY A C 1
ATOM 613 O O . GLY A 1 80 ? 84.873 -4.146 -5.698 1.00 54.84 80 GLY A O 1
ATOM 614 N N . THR A 1 81 ? 83.785 -3.733 -3.789 1.00 49.16 81 THR A N 1
ATOM 615 C CA . THR A 1 81 ? 84.372 -2.439 -3.399 1.00 49.16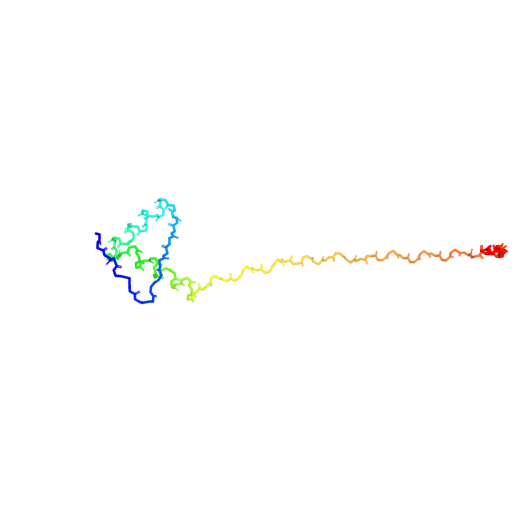 81 THR A CA 1
ATOM 616 C C . THR A 1 81 ? 83.741 -1.973 -2.088 1.00 49.16 81 THR A C 1
ATOM 618 O O . THR A 1 81 ? 82.532 -1.801 -1.974 1.00 49.16 81 THR A O 1
ATOM 621 N N . GLU A 1 82 ? 84.585 -1.825 -1.079 1.00 55.91 82 GLU A N 1
ATOM 622 C CA . GLU A 1 82 ? 84.280 -1.352 0.267 1.00 55.91 82 GLU A CA 1
ATOM 623 C C . GLU A 1 82 ? 84.254 0.191 0.285 1.00 55.91 82 GLU A C 1
ATOM 625 O O . GLU A 1 82 ? 85.220 0.800 -0.182 1.00 55.91 82 GLU A O 1
ATOM 630 N N . PRO A 1 83 ? 83.221 0.863 0.836 1.00 54.19 83 PRO A N 1
ATOM 631 C CA . PRO A 1 83 ? 83.314 2.275 1.178 1.00 54.19 83 PRO A CA 1
ATOM 632 C C . PRO A 1 83 ? 83.405 2.482 2.700 1.00 54.19 83 PRO A C 1
ATOM 634 O O . PRO A 1 83 ? 82.448 2.325 3.454 1.00 54.19 83 PRO A O 1
ATOM 637 N N . LYS A 1 84 ? 84.620 2.866 3.096 1.00 54.41 84 LYS A N 1
ATOM 638 C CA . LYS A 1 84 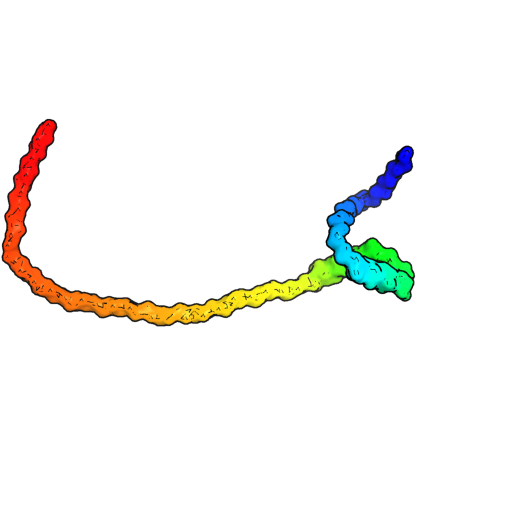? 85.099 3.576 4.296 1.00 54.41 84 LYS A CA 1
ATOM 639 C C . LYS A 1 84 ? 84.024 4.312 5.139 1.00 54.41 84 LYS A C 1
ATOM 641 O O . LYS A 1 84 ? 83.253 5.094 4.582 1.00 54.41 84 LYS A O 1
ATOM 646 N N . PRO A 1 85 ? 84.034 4.197 6.486 1.00 53.62 85 PRO A N 1
ATOM 647 C CA . PRO A 1 85 ? 83.071 4.883 7.347 1.00 53.62 85 PRO A CA 1
ATOM 648 C C . PRO A 1 85 ? 83.361 6.390 7.435 1.00 53.62 85 PRO A C 1
ATOM 650 O O . PRO A 1 85 ? 84.449 6.815 7.835 1.00 53.62 85 PRO A O 1
ATOM 653 N N . ALA A 1 86 ? 82.368 7.208 7.083 1.00 59.09 86 ALA A N 1
ATOM 654 C CA . ALA A 1 86 ? 82.412 8.654 7.266 1.00 59.09 86 ALA A CA 1
ATOM 655 C C . ALA A 1 86 ? 82.138 9.019 8.736 1.00 59.09 86 ALA A C 1
ATOM 657 O O . ALA A 1 86 ? 81.161 8.586 9.345 1.00 59.09 86 ALA A O 1
ATOM 658 N N . LYS A 1 87 ? 83.046 9.819 9.303 1.00 57.03 87 LYS A N 1
ATOM 659 C CA . LYS A 1 87 ? 83.008 10.343 10.671 1.00 57.03 87 LYS A CA 1
ATOM 660 C C . LYS A 1 87 ? 81.761 11.203 10.913 1.00 57.03 87 LYS A C 1
ATOM 662 O O . LYS A 1 87 ? 81.428 12.069 10.113 1.00 57.03 87 LYS A O 1
ATOM 667 N N . ARG A 1 88 ? 81.144 10.996 12.076 1.00 50.75 88 ARG A N 1
ATOM 668 C CA . ARG A 1 88 ? 80.052 11.789 12.656 1.00 50.75 88 ARG A CA 1
ATOM 669 C C . ARG A 1 88 ? 80.626 13.086 13.264 1.00 50.75 88 ARG A C 1
ATOM 671 O O . ARG A 1 88 ? 81.523 12.967 14.101 1.00 50.75 88 ARG A O 1
ATOM 678 N N . PRO A 1 89 ? 80.176 14.295 12.885 1.00 66.44 89 PRO A N 1
ATOM 679 C CA . PRO A 1 89 ? 80.475 15.503 13.645 1.00 66.44 89 PRO A CA 1
ATOM 680 C C . PRO A 1 89 ? 79.498 15.664 14.823 1.00 66.44 89 PRO A C 1
ATOM 682 O O . PRO A 1 89 ? 78.386 15.138 14.789 1.00 66.44 89 PRO A O 1
ATOM 685 N N . LYS A 1 90 ? 80.001 16.315 15.878 1.00 56.81 90 LYS A N 1
ATOM 686 C CA . LYS A 1 90 ? 79.347 16.607 17.164 1.00 56.81 90 LYS A CA 1
ATOM 687 C C . LYS A 1 90 ? 78.179 17.572 17.031 1.00 56.81 90 LYS A C 1
ATOM 689 O O . LYS A 1 90 ? 78.300 18.501 16.204 1.00 56.81 90 LYS A O 1
#

Foldseek 3Di:
DDDDDDDPPDDDDDDDDDPVVVVVLVVVCVVVVHDSVVVVVVVVVVCVVDPDDDPDPPDPDDDPDPPDPDPDPDDDDDDDDDDDDDDDDD

Organism: NCBI:txid2774151

Sequence (90 aa):
MAKRRVTPGTGQLNLEIETVLLDRLRAFGRDRGEKIRHVVEMALRRHMDNPPPPPKPPEVVPLPPVTSPAPAATAPRAPGTEPKPAKRPK

Radius of gyration: 37.61 Å; chains: 1; bounding box: 102×40×34 Å

Secondary structure (DSSP, 8-state):
-----PPTTPPP------HHHHHHHHHHHHHTT--HHHHHHHHHHHHHHSPPPPPPPP--PPPPP--PPPPPP-----------PPPPP-

pLDDT: mean 78.44, std 15.91, range [47.66, 97.19]